Protein AF-A0A1F7BFR6-F1 (afdb_monomer)

Nearest PDB structures (foldseek):
  2ao9-assembly1_F  TM=4.616E-01  e=1.020E+00  Bacillus cereus ATCC 14579
  2p6r-assembly1_A  TM=5.095E-01  e=6.305E+00  Archaeoglobus fulgidus

pLDDT: mean 82.75, std 20.03, range [38.47, 98.06]

Radius of gyration: 31.46 Å; Cα contacts (8 Å, |Δi|>4): 68; chains: 1; bounding box: 50×83×78 Å

Mean predicted aligned error: 12.13 Å

Secondary structure (DSSP, 8-state):
--------HHHHHHHHHHHHTT--HHHHHHHHT--HHHHHHHHHH-HHHHHHHHHHHHHHHHHHHHHHHHHHHTT-HHHHHHHHHHHTHHHHSPPPPPPP----------------------

Sequence (122 aa):
MPRTSKYTPELVEQIIRLIEAGTYAVEACMVVGISEETYYKWLRTKPELSESIKKARAKAISVRLMRIDKAGRDGYWQADAWWLERVARDRFGRNPPKKPNHTNITLGFEPKSAFIHPEETY

Foldseek 3Di:
DQPPDDDDPVLLVQLLVVLLCVDDSCVSCVVSVHHPVVVVVCCVVPVVSVVSSVVSNVNSVVVVLVVLVVCVVVPVVVSVLVVCCPPVVVVRHDDDPDDPPPPPPPPPCPPPDPPPDDDDDD

Structure (mmCIF, N/CA/C/O backbone):
data_AF-A0A1F7BFR6-F1
#
_entry.id   AF-A0A1F7BFR6-F1
#
loop_
_atom_site.group_PDB
_atom_site.id
_atom_site.type_symbol
_atom_site.label_atom_id
_atom_site.label_alt_id
_atom_site.label_comp_id
_atom_site.label_asym_id
_atom_site.label_entity_id
_atom_site.label_seq_id
_atom_site.pdbx_PDB_ins_code
_atom_site.Cartn_x
_atom_site.Cartn_y
_atom_site.Cartn_z
_atom_site.occupancy
_atom_site.B_iso_or_equiv
_atom_site.auth_seq_id
_atom_site.auth_comp_id
_atom_site.auth_asym_id
_atom_site.auth_atom_id
_atom_site.pdbx_PDB_model_num
ATOM 1 N N . MET A 1 1 ? -28.824 7.241 11.003 1.00 38.47 1 MET A N 1
ATOM 2 C CA . MET A 1 1 ? -28.349 6.433 12.150 1.00 38.47 1 MET A CA 1
ATOM 3 C C . MET A 1 1 ? -26.852 6.201 11.975 1.00 38.47 1 MET A C 1
ATOM 5 O O . MET A 1 1 ? -26.493 5.686 10.920 1.00 38.47 1 MET A O 1
ATOM 9 N N . PRO A 1 2 ? -25.969 6.578 12.917 1.00 43.97 2 PRO A N 1
ATOM 10 C CA . PRO A 1 2 ? -24.573 6.163 12.842 1.00 43.97 2 PRO A CA 1
ATOM 11 C C . PRO A 1 2 ? -24.528 4.648 13.053 1.00 43.97 2 PRO A C 1
ATOM 13 O O . PRO A 1 2 ? -24.843 4.146 14.130 1.00 43.97 2 PRO A O 1
ATOM 16 N N . ARG A 1 3 ? -24.209 3.901 11.993 1.00 56.72 3 ARG A N 1
ATOM 17 C CA . ARG A 1 3 ? -24.039 2.451 12.070 1.00 56.72 3 ARG A CA 1
ATOM 18 C C . ARG A 1 3 ? -22.756 2.191 12.851 1.00 56.72 3 ARG A C 1
ATOM 20 O O . ARG A 1 3 ? -21.667 2.310 12.298 1.00 56.72 3 ARG A O 1
ATOM 27 N N . THR A 1 4 ? -22.872 1.879 14.139 1.00 53.09 4 THR A N 1
ATOM 28 C CA . THR A 1 4 ? -21.740 1.433 14.957 1.00 53.09 4 THR A CA 1
ATOM 29 C C . THR A 1 4 ? -21.280 0.076 14.430 1.00 53.09 4 THR A C 1
ATOM 31 O O . THR A 1 4 ? -21.768 -0.983 14.819 1.00 53.09 4 THR A O 1
ATOM 34 N N . SER A 1 5 ? -20.367 0.097 13.461 1.00 64.00 5 SER A N 1
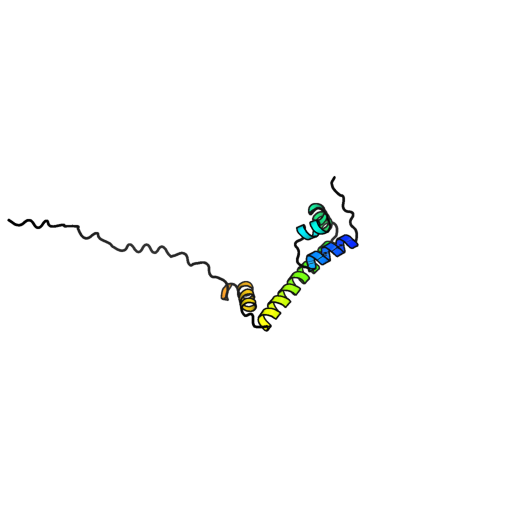ATOM 35 C CA . SER A 1 5 ? -19.739 -1.119 12.962 1.00 64.00 5 SER A CA 1
ATOM 36 C C . SER A 1 5 ? -18.943 -1.738 14.101 1.00 64.00 5 SER A C 1
ATOM 38 O O . SER A 1 5 ? -18.013 -1.121 14.627 1.00 64.00 5 SER A O 1
ATOM 40 N N . LYS A 1 6 ? -19.335 -2.941 14.519 1.00 76.75 6 LYS A N 1
ATOM 41 C CA . LYS A 1 6 ? -18.577 -3.700 15.509 1.00 76.75 6 LYS A CA 1
ATOM 42 C C . LYS A 1 6 ? -17.226 -4.078 14.906 1.00 76.75 6 LYS A C 1
ATOM 44 O O . LYS A 1 6 ? -17.131 -4.358 13.716 1.00 76.75 6 LYS A O 1
ATOM 49 N N . TYR A 1 7 ? -16.187 -4.064 15.733 1.00 86.19 7 TYR A N 1
ATOM 50 C CA . TYR A 1 7 ? -14.887 -4.595 15.345 1.00 86.19 7 TYR A CA 1
ATOM 51 C C . TYR A 1 7 ? -15.000 -6.115 15.251 1.00 86.19 7 TYR A C 1
ATOM 53 O O . TYR A 1 7 ? -15.133 -6.768 16.286 1.00 86.19 7 TYR A O 1
ATOM 61 N N . THR A 1 8 ? -14.984 -6.663 14.036 1.00 90.62 8 THR A N 1
ATOM 62 C CA . THR A 1 8 ? -14.968 -8.113 13.814 1.00 90.62 8 THR A CA 1
ATOM 63 C C . THR A 1 8 ? -13.728 -8.509 13.008 1.00 90.62 8 THR A C 1
ATOM 65 O O . THR A 1 8 ? -13.292 -7.726 12.152 1.00 90.62 8 THR A O 1
ATOM 68 N N . PRO A 1 9 ? -13.131 -9.686 13.276 1.00 89.81 9 PRO A N 1
ATOM 69 C CA . PRO A 1 9 ? -11.965 -10.166 12.533 1.00 89.81 9 PRO A CA 1
ATOM 70 C C . PRO A 1 9 ? -12.201 -10.240 11.020 1.00 89.81 9 PRO A C 1
ATOM 72 O O . PRO A 1 9 ? -11.314 -9.892 10.246 1.00 89.81 9 PRO A O 1
ATOM 75 N N . GLU A 1 10 ? -13.409 -10.602 10.592 1.00 91.69 10 GLU A N 1
ATOM 76 C CA . GLU A 1 10 ? -13.768 -10.766 9.179 1.00 91.69 10 GLU A CA 1
ATOM 77 C C . GLU A 1 10 ? -13.769 -9.420 8.441 1.00 91.69 10 GLU A C 1
ATOM 79 O O . GLU A 1 10 ? -13.240 -9.310 7.335 1.00 91.69 10 GLU A O 1
ATOM 84 N N . LEU A 1 11 ? -14.307 -8.366 9.071 1.00 92.00 11 LEU A N 1
ATOM 85 C CA . LEU A 1 11 ? -14.290 -7.011 8.507 1.00 92.00 11 LEU A CA 1
ATOM 86 C C . LEU A 1 11 ? -12.855 -6.495 8.388 1.00 92.00 11 LEU A C 1
ATOM 88 O O . LEU A 1 11 ? -12.488 -5.889 7.384 1.00 92.00 11 LEU A O 1
ATOM 92 N N . VAL A 1 12 ? -12.037 -6.746 9.410 1.00 93.94 12 VAL A N 1
ATOM 93 C CA . VAL A 1 12 ? -10.619 -6.374 9.412 1.00 93.94 12 VAL A CA 1
ATOM 94 C C . VAL A 1 12 ? -9.872 -7.069 8.283 1.00 93.94 12 VAL A C 1
ATOM 96 O O . VAL A 1 12 ? -9.137 -6.413 7.543 1.00 93.94 12 VAL A O 1
ATOM 99 N N . GLU A 1 13 ? -10.082 -8.371 8.118 1.00 95.75 13 GLU A N 1
ATOM 100 C CA . GLU A 1 13 ? -9.460 -9.134 7.044 1.00 95.75 13 GLU A CA 1
ATOM 101 C C . GLU A 1 13 ? -9.886 -8.607 5.668 1.00 95.75 13 GLU A C 1
ATOM 103 O O . GLU A 1 13 ? -9.045 -8.428 4.784 1.00 95.75 13 GLU A O 1
ATOM 108 N N . GLN A 1 14 ? -11.167 -8.277 5.492 1.00 96.00 14 GLN A N 1
ATOM 109 C CA . GLN A 1 14 ? -11.664 -7.692 4.250 1.00 96.00 14 GLN A CA 1
ATOM 110 C C . GLN A 1 14 ? -11.008 -6.336 3.949 1.00 96.00 14 GLN A C 1
ATOM 112 O O . GLN A 1 14 ? -10.588 -6.104 2.814 1.00 96.00 14 GLN A O 1
ATOM 117 N N . ILE A 1 15 ? -10.854 -5.464 4.951 1.00 96.12 15 ILE A N 1
ATOM 118 C CA . ILE A 1 15 ? -10.140 -4.186 4.795 1.00 96.12 15 ILE A CA 1
ATOM 119 C C . ILE A 1 15 ? -8.690 -4.441 4.379 1.00 96.12 15 ILE A C 1
ATOM 121 O O . ILE A 1 15 ? -8.218 -3.838 3.417 1.00 96.12 15 ILE A O 1
ATOM 125 N N . ILE A 1 16 ? -7.986 -5.352 5.058 1.00 97.44 16 ILE A N 1
ATOM 126 C CA . ILE A 1 16 ? -6.593 -5.698 4.737 1.00 97.44 16 ILE A CA 1
ATOM 127 C C . ILE A 1 16 ? -6.481 -6.161 3.281 1.00 97.44 16 ILE A C 1
ATOM 129 O O . ILE A 1 16 ? -5.641 -5.644 2.545 1.00 97.44 16 ILE A O 1
ATOM 133 N N . ARG A 1 17 ? -7.359 -7.068 2.835 1.00 97.44 17 ARG A N 1
ATOM 134 C CA . ARG A 1 17 ? -7.376 -7.571 1.451 1.00 97.44 17 ARG A CA 1
ATOM 135 C C . ARG A 1 17 ? -7.592 -6.454 0.426 1.00 97.44 17 ARG A C 1
ATOM 137 O O . ARG A 1 17 ? -6.922 -6.446 -0.603 1.00 97.44 17 ARG A O 1
ATOM 144 N N . LEU A 1 18 ? -8.482 -5.500 0.701 1.00 97.44 18 LEU A N 1
ATOM 145 C CA . LEU A 1 18 ? -8.724 -4.350 -0.183 1.00 97.44 18 LEU A CA 1
ATOM 146 C C . LEU A 1 18 ? -7.488 -3.442 -0.279 1.00 97.44 18 LEU A C 1
ATOM 148 O O . LEU A 1 18 ? -7.065 -3.073 -1.377 1.00 97.44 18 LEU A O 1
ATOM 152 N N . ILE A 1 19 ? -6.835 -3.167 0.851 1.00 97.62 19 ILE A N 1
ATOM 153 C CA . ILE A 1 19 ? -5.592 -2.386 0.876 1.00 97.62 19 ILE A CA 1
ATOM 154 C C . ILE A 1 19 ? -4.453 -3.113 0.149 1.00 97.62 19 ILE A C 1
ATOM 156 O O . ILE A 1 19 ? -3.718 -2.478 -0.605 1.00 97.62 19 ILE A O 1
ATOM 160 N N . GLU A 1 20 ? -4.316 -4.434 0.304 1.00 97.25 20 GLU A N 1
ATOM 161 C CA . GLU A 1 20 ? -3.361 -5.241 -0.477 1.00 97.25 20 GLU A CA 1
ATOM 162 C C . GLU A 1 20 ? -3.662 -5.179 -1.985 1.00 97.25 20 GLU A C 1
ATOM 164 O O . GLU A 1 20 ? -2.758 -5.095 -2.829 1.00 97.25 20 GLU A O 1
ATOM 169 N N . ALA A 1 21 ? -4.949 -5.147 -2.332 1.00 95.88 21 ALA A N 1
ATOM 170 C CA . ALA A 1 21 ? -5.421 -4.909 -3.687 1.00 95.88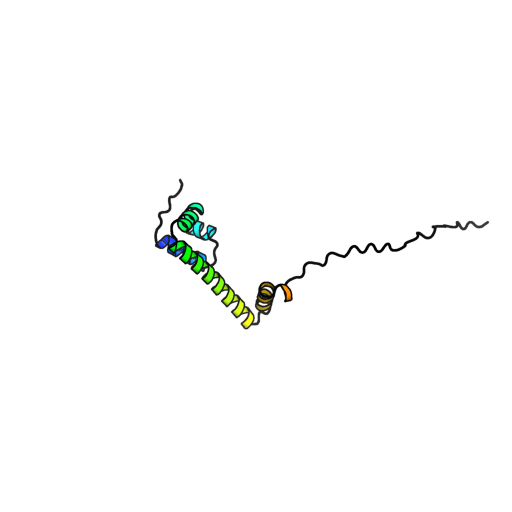 21 ALA A CA 1
ATOM 171 C C . ALA A 1 21 ? -5.203 -3.460 -4.154 1.00 95.88 21 ALA A C 1
ATOM 173 O O . ALA A 1 21 ?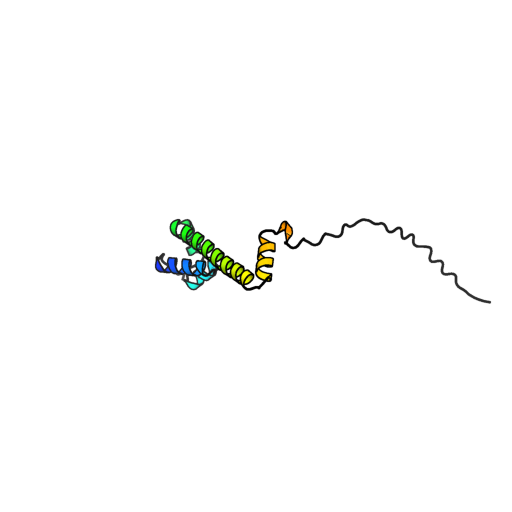 -5.491 -3.169 -5.311 1.00 95.88 21 ALA A O 1
ATOM 174 N N . GLY A 1 22 ? -4.602 -2.588 -3.340 1.00 94.38 22 GLY A N 1
ATOM 175 C CA . GLY A 1 22 ? -4.143 -1.250 -3.712 1.00 94.38 22 GLY A CA 1
ATOM 176 C C . GLY A 1 22 ? -5.216 -0.167 -3.680 1.00 94.38 22 GLY A C 1
ATOM 177 O O . GLY A 1 22 ? -4.997 0.890 -4.266 1.00 94.38 22 GLY A O 1
ATOM 178 N N . THR A 1 23 ? -6.357 -0.410 -3.033 1.00 95.94 23 THR A N 1
ATOM 179 C CA . THR A 1 23 ? -7.369 0.633 -2.811 1.00 95.94 23 THR A CA 1
ATOM 180 C C . THR A 1 23 ? -6.904 1.613 -1.733 1.00 95.94 23 THR A C 1
ATOM 182 O O . THR A 1 23 ? -6.105 1.245 -0.862 1.00 95.94 23 THR A O 1
ATOM 185 N N . TYR A 1 24 ? -7.425 2.847 -1.724 1.00 94.50 24 TYR A N 1
ATOM 186 C CA . TYR A 1 24 ? -7.220 3.704 -0.558 1.00 94.50 24 TYR A CA 1
ATOM 187 C C . TYR A 1 24 ? -8.110 3.258 0.606 1.00 94.50 24 TYR A C 1
ATOM 189 O O . TYR A 1 24 ? -9.022 2.434 0.479 1.00 94.50 24 TYR A O 1
ATOM 197 N N . ALA A 1 25 ? -7.768 3.755 1.795 1.00 92.50 25 ALA A N 1
ATOM 198 C CA . ALA A 1 25 ? -8.455 3.390 3.027 1.00 92.50 25 ALA A CA 1
ATOM 199 C C . ALA A 1 25 ? -9.916 3.839 3.030 1.00 92.50 25 ALA A C 1
ATOM 201 O O . ALA A 1 25 ? -10.757 3.122 3.561 1.00 92.50 25 ALA A O 1
ATOM 202 N N . VAL A 1 26 ? -10.216 4.977 2.408 1.00 93.69 26 VAL A N 1
ATOM 203 C CA . VAL A 1 26 ? -11.567 5.535 2.334 1.00 93.69 26 VAL A CA 1
ATOM 204 C C . VAL A 1 26 ? -12.491 4.603 1.553 1.00 93.69 26 VAL A C 1
ATOM 206 O O . VAL A 1 26 ? -13.532 4.205 2.070 1.00 93.69 26 VAL A O 1
ATOM 209 N N . GLU A 1 27 ? -12.089 4.164 0.361 1.00 96.19 27 GLU A N 1
ATOM 210 C CA . GLU A 1 27 ? -12.878 3.245 -0.462 1.00 96.19 27 GLU A CA 1
ATOM 211 C C . GLU A 1 27 ? -12.976 1.872 0.199 1.00 96.19 27 GLU A C 1
ATOM 213 O O . GLU A 1 27 ? -14.052 1.278 0.206 1.00 96.19 27 GLU A O 1
ATOM 218 N N . ALA A 1 28 ? -11.899 1.387 0.828 1.00 95.31 28 ALA A N 1
ATOM 219 C CA . ALA A 1 28 ? -11.957 0.147 1.600 1.00 95.31 28 ALA A CA 1
ATOM 220 C C . ALA A 1 28 ? -12.995 0.238 2.735 1.00 95.31 28 ALA A C 1
ATOM 222 O O . ALA A 1 28 ? -13.780 -0.689 2.937 1.00 95.31 28 ALA A O 1
ATOM 223 N N . CYS A 1 29 ? -13.051 1.376 3.434 1.00 92.94 29 CYS A N 1
ATOM 224 C CA . CYS A 1 29 ? -14.053 1.637 4.463 1.00 92.94 29 CYS A CA 1
ATOM 225 C C . CYS A 1 29 ? -15.468 1.694 3.882 1.00 92.94 29 CYS A C 1
ATOM 227 O O . CYS A 1 29 ? -16.369 1.083 4.450 1.00 92.94 29 CYS A O 1
ATOM 229 N N . MET A 1 30 ? -15.660 2.361 2.740 1.00 92.44 30 MET A N 1
ATOM 230 C CA . MET A 1 30 ? -16.955 2.444 2.054 1.00 92.44 30 MET A CA 1
ATOM 231 C C . MET A 1 30 ? -17.466 1.067 1.618 1.00 92.44 30 MET A C 1
ATOM 233 O O . MET A 1 30 ? -18.625 0.748 1.869 1.00 92.44 30 MET A O 1
ATOM 237 N N . VAL A 1 31 ? -16.601 0.226 1.041 1.00 93.75 31 VAL A N 1
ATOM 238 C CA . VAL A 1 31 ? -16.942 -1.143 0.606 1.00 93.75 31 VAL A CA 1
ATOM 239 C C . VAL A 1 31 ? -17.373 -2.014 1.787 1.00 93.75 31 VAL A C 1
ATOM 241 O O . VAL A 1 31 ? -18.330 -2.777 1.690 1.00 93.75 31 VAL A O 1
ATOM 244 N N . VAL A 1 32 ? -16.685 -1.884 2.919 1.00 91.81 32 VAL A N 1
ATOM 245 C CA . VAL A 1 32 ? -16.974 -2.627 4.160 1.00 91.81 32 VAL A CA 1
ATOM 246 C C . VAL A 1 32 ? -18.107 -1.954 4.973 1.00 91.81 32 VAL A C 1
ATOM 248 O O . VAL A 1 32 ? -18.663 -2.507 5.930 1.00 91.81 32 VAL A O 1
ATOM 251 N N . GLY A 1 33 ? -18.495 -0.745 4.564 1.00 91.00 33 GLY A N 1
ATOM 252 C CA . GLY A 1 33 ? -19.567 0.079 5.111 1.00 91.00 33 GLY A CA 1
ATOM 253 C C . GLY A 1 33 ? -19.232 0.797 6.423 1.00 91.00 33 GLY A C 1
ATOM 254 O O . GLY A 1 33 ? -20.159 1.183 7.141 1.00 91.00 33 GLY A O 1
ATOM 255 N N . ILE A 1 34 ? -17.964 0.910 6.811 1.00 91.56 34 ILE A N 1
ATOM 256 C CA . ILE A 1 34 ? -17.557 1.588 8.050 1.00 91.56 34 ILE A CA 1
ATOM 257 C C . ILE A 1 34 ? -17.250 3.062 7.781 1.00 91.56 34 ILE A C 1
ATOM 259 O O . ILE A 1 34 ? -16.844 3.427 6.679 1.00 91.56 34 ILE A O 1
ATOM 263 N N . SER A 1 35 ? -17.422 3.923 8.787 1.00 91.44 35 SER A N 1
ATOM 264 C CA . SER A 1 35 ? -16.955 5.305 8.660 1.00 91.44 35 SER A CA 1
ATOM 265 C C . SER A 1 35 ? -15.429 5.366 8.730 1.00 91.44 35 SER A C 1
ATOM 267 O O . SER A 1 35 ? -14.796 4.618 9.482 1.00 91.44 35 SER A O 1
ATOM 269 N N . GLU A 1 36 ? -14.836 6.303 7.994 1.00 92.69 36 GLU A N 1
ATOM 270 C CA . GLU A 1 36 ? -13.393 6.562 8.036 1.00 92.69 36 GLU A CA 1
ATOM 271 C C . GLU A 1 36 ? -12.917 6.915 9.460 1.00 92.69 36 GLU A C 1
ATOM 273 O O . GLU A 1 36 ? -11.865 6.463 9.914 1.00 92.69 36 GLU A O 1
ATOM 278 N N . GLU A 1 37 ? -13.737 7.644 10.220 1.00 92.81 37 GLU A N 1
ATOM 279 C CA . GLU A 1 37 ? -13.462 7.947 11.626 1.00 92.81 37 GLU A CA 1
ATOM 280 C C . GLU A 1 37 ? -13.319 6.674 12.476 1.00 92.81 37 GLU A C 1
ATOM 282 O O . GLU A 1 37 ? -12.390 6.557 13.282 1.00 92.81 37 GLU A O 1
ATOM 287 N N . THR A 1 38 ? -14.203 5.691 12.267 1.00 92.62 38 THR A N 1
ATOM 288 C CA . THR A 1 38 ? -14.147 4.402 12.971 1.00 92.62 38 THR A CA 1
ATOM 289 C C . THR A 1 38 ? -12.867 3.655 12.627 1.00 92.62 38 THR A C 1
ATOM 291 O O . THR A 1 38 ? -12.193 3.141 13.521 1.00 92.62 38 THR A O 1
ATOM 294 N N . TYR A 1 39 ? -12.486 3.655 11.352 1.00 94.38 39 TYR A N 1
ATOM 295 C CA . TYR A 1 39 ? -11.248 3.040 10.892 1.00 94.38 39 TYR A CA 1
ATOM 296 C C . TYR A 1 39 ? -10.007 3.658 11.550 1.00 94.38 39 TYR A C 1
ATOM 298 O O . TYR A 1 39 ? -9.195 2.935 12.132 1.00 94.38 39 TYR A O 1
ATOM 306 N N . TYR A 1 40 ? -9.871 4.988 11.558 1.00 94.69 40 TYR A N 1
ATOM 307 C CA . TYR A 1 40 ? -8.726 5.619 12.223 1.00 94.69 40 TYR A CA 1
ATOM 308 C C . TYR A 1 40 ? -8.757 5.454 13.741 1.00 94.69 40 TYR A C 1
ATOM 310 O O . TYR A 1 40 ? -7.702 5.320 14.366 1.00 94.69 40 TYR A O 1
ATOM 318 N N . LYS A 1 41 ? -9.945 5.419 14.355 1.00 94.44 41 LYS A N 1
ATOM 319 C CA . LYS A 1 41 ? -10.078 5.063 15.771 1.00 94.44 41 LYS A CA 1
ATOM 320 C C . LYS A 1 41 ? -9.537 3.656 16.029 1.00 94.44 41 LYS A C 1
ATOM 322 O O . LYS A 1 41 ? -8.818 3.459 17.010 1.00 94.44 41 LYS A O 1
ATOM 327 N N . TRP A 1 42 ? -9.828 2.689 15.162 1.00 94.56 42 TRP A N 1
ATOM 328 C CA . TRP A 1 42 ? -9.279 1.336 15.275 1.00 94.56 42 TRP A CA 1
ATOM 329 C C . TRP A 1 42 ? -7.766 1.317 15.085 1.00 94.56 42 TRP A C 1
ATOM 331 O O . TRP A 1 42 ? -7.082 0.718 15.906 1.00 94.56 42 TRP A O 1
ATOM 341 N N . LEU A 1 43 ? -7.224 2.043 14.105 1.00 95.56 43 LEU A N 1
ATOM 342 C CA . LEU A 1 43 ? -5.773 2.139 13.909 1.00 95.56 43 LEU A CA 1
ATOM 343 C C . LEU A 1 43 ? -5.034 2.713 15.126 1.00 95.56 43 LEU A C 1
ATOM 345 O O . LEU A 1 43 ? -3.939 2.255 15.441 1.00 95.56 43 LEU A O 1
ATOM 349 N N . ARG A 1 44 ? -5.625 3.694 15.822 1.00 96.00 44 ARG A N 1
ATOM 350 C CA . ARG A 1 44 ? -5.041 4.272 17.047 1.00 96.00 44 ARG A CA 1
ATOM 351 C C . ARG A 1 44 ? -5.130 3.340 18.251 1.00 96.00 44 ARG A C 1
ATOM 353 O O . ARG A 1 44 ? -4.251 3.358 19.101 1.00 96.00 44 ARG A O 1
ATOM 360 N N . THR A 1 45 ? -6.206 2.563 18.348 1.00 95.62 45 THR A N 1
ATOM 361 C CA . THR A 1 45 ? -6.485 1.721 19.524 1.00 95.62 45 THR A CA 1
ATOM 362 C C . THR A 1 45 ? -5.991 0.283 19.378 1.00 95.62 45 THR A C 1
ATOM 364 O O . THR A 1 45 ? -5.966 -0.445 20.366 1.00 95.62 45 THR A O 1
ATOM 367 N N . LYS A 1 46 ? -5.619 -0.148 18.166 1.00 95.81 46 LYS A N 1
ATOM 368 C CA . LYS A 1 46 ? -5.240 -1.533 17.851 1.00 95.81 46 LYS A CA 1
ATOM 369 C C . LYS A 1 46 ? -3.929 -1.568 17.059 1.00 95.81 46 LYS A C 1
ATOM 371 O O . LYS A 1 46 ? -3.955 -1.515 15.827 1.00 95.81 46 LYS A O 1
ATOM 376 N N . PRO A 1 47 ? -2.781 -1.682 17.751 1.00 95.69 47 PRO A N 1
ATOM 377 C CA . PRO A 1 47 ? -1.467 -1.717 17.112 1.00 95.69 47 PRO A CA 1
ATOM 378 C C . PRO A 1 47 ? -1.306 -2.849 16.088 1.00 95.69 47 PRO A C 1
ATOM 380 O O . PRO A 1 47 ? -0.742 -2.623 15.022 1.00 95.69 47 PRO A O 1
ATOM 383 N N . GLU A 1 48 ? -1.863 -4.034 16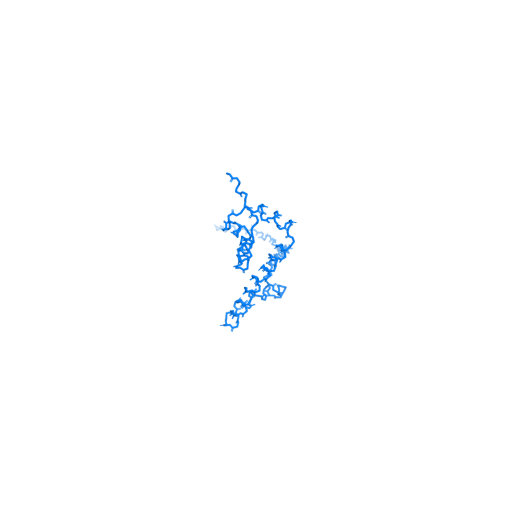.353 1.00 95.00 48 GLU A N 1
ATOM 384 C CA . GLU A 1 48 ? -1.786 -5.186 15.439 1.00 95.00 48 GLU A CA 1
ATOM 385 C C . GLU A 1 48 ? -2.485 -4.933 14.096 1.00 95.00 48 GLU A C 1
ATOM 387 O O . GLU A 1 48 ? -1.958 -5.277 13.034 1.00 95.00 48 GLU A O 1
ATOM 392 N N . LEU A 1 49 ? -3.650 -4.272 14.123 1.00 94.88 49 LEU A N 1
ATOM 393 C CA . LEU A 1 49 ? -4.334 -3.837 12.906 1.00 94.88 49 LEU A CA 1
ATOM 394 C C . LEU A 1 49 ? -3.475 -2.819 12.155 1.00 94.88 49 LEU A C 1
ATOM 396 O O . LEU A 1 49 ? -3.310 -2.927 10.944 1.00 94.88 49 LEU A O 1
ATOM 400 N N . SER A 1 50 ? -2.930 -1.834 12.872 1.00 96.94 50 SER A N 1
ATOM 401 C CA . SER A 1 50 ? -2.078 -0.802 12.280 1.00 96.94 50 SER A CA 1
ATOM 402 C C . SER A 1 50 ? -0.887 -1.408 11.545 1.00 96.94 50 SER A C 1
ATOM 404 O O . SER A 1 50 ? -0.628 -1.063 10.390 1.00 96.94 50 SER A O 1
ATOM 406 N N . GLU A 1 51 ? -0.217 -2.377 12.164 1.00 97.88 51 GLU A N 1
ATOM 407 C CA . GLU A 1 51 ? 0.914 -3.061 11.548 1.00 97.88 51 GLU A CA 1
ATOM 408 C C . GLU A 1 51 ? 0.494 -3.922 10.351 1.00 97.88 51 GLU A C 1
ATOM 410 O O . GLU A 1 51 ? 1.119 -3.868 9.289 1.00 97.88 51 GLU A O 1
ATOM 415 N N . SER A 1 52 ? -0.635 -4.624 10.458 1.00 97.50 52 SER A N 1
ATOM 416 C CA . SER A 1 52 ? -1.203 -5.394 9.345 1.00 97.50 52 SER A CA 1
ATOM 417 C C . SER A 1 52 ? -1.535 -4.509 8.139 1.00 97.50 52 SER A C 1
ATOM 419 O O . SER A 1 52 ? -1.241 -4.871 7.001 1.00 97.50 52 SER A O 1
ATOM 421 N N . ILE A 1 53 ? -2.072 -3.309 8.368 1.00 97.50 53 ILE A N 1
ATOM 422 C CA . ILE A 1 53 ? -2.366 -2.335 7.310 1.00 97.50 53 ILE A CA 1
ATOM 423 C C . ILE A 1 53 ? -1.083 -1.772 6.687 1.00 97.50 53 ILE A C 1
ATOM 425 O O . ILE A 1 53 ? -1.023 -1.605 5.466 1.00 97.50 53 ILE A O 1
ATOM 429 N N . LYS A 1 54 ? -0.036 -1.495 7.475 1.00 97.50 54 LYS A N 1
ATOM 430 C CA . LYS A 1 54 ? 1.269 -1.087 6.918 1.00 97.50 54 LYS A CA 1
ATOM 431 C C . LYS A 1 54 ? 1.849 -2.180 6.024 1.00 97.50 54 LYS A C 1
ATOM 433 O O . LYS A 1 54 ? 2.255 -1.888 4.898 1.00 97.50 54 LYS A O 1
ATOM 438 N N . LYS A 1 55 ? 1.822 -3.433 6.485 1.00 97.88 55 LYS A N 1
ATOM 439 C CA . LYS A 1 55 ? 2.260 -4.595 5.704 1.00 97.88 55 LYS A CA 1
ATOM 440 C C . LYS A 1 55 ? 1.449 -4.740 4.416 1.00 97.88 55 LYS A C 1
ATOM 442 O O . LYS A 1 55 ? 2.035 -4.934 3.352 1.00 97.88 55 LYS A O 1
ATOM 447 N N . ALA A 1 56 ? 0.129 -4.569 4.489 1.00 97.62 56 ALA A N 1
ATOM 448 C CA . ALA A 1 56 ? -0.751 -4.615 3.327 1.00 97.62 56 ALA A CA 1
ATOM 449 C C . ALA A 1 56 ? -0.388 -3.553 2.279 1.00 97.62 56 ALA A C 1
ATOM 451 O O . ALA A 1 56 ? -0.274 -3.862 1.093 1.00 97.62 56 ALA A O 1
ATOM 452 N N . ARG A 1 57 ? -0.121 -2.314 2.713 1.00 97.38 57 ARG A N 1
ATOM 453 C CA . ARG A 1 57 ? 0.329 -1.224 1.829 1.00 97.38 57 ARG A CA 1
ATOM 454 C C . ARG A 1 57 ? 1.680 -1.526 1.187 1.00 97.38 57 ARG A C 1
ATOM 456 O O . ARG A 1 57 ? 1.834 -1.345 -0.019 1.00 97.38 57 ARG A O 1
ATOM 463 N N . ALA A 1 58 ? 2.643 -2.014 1.968 1.00 97.75 58 ALA A N 1
ATOM 464 C CA . ALA A 1 58 ? 3.955 -2.397 1.452 1.00 97.75 58 ALA A CA 1
ATOM 465 C C . ALA A 1 58 ? 3.839 -3.508 0.394 1.00 97.75 58 ALA A C 1
ATOM 46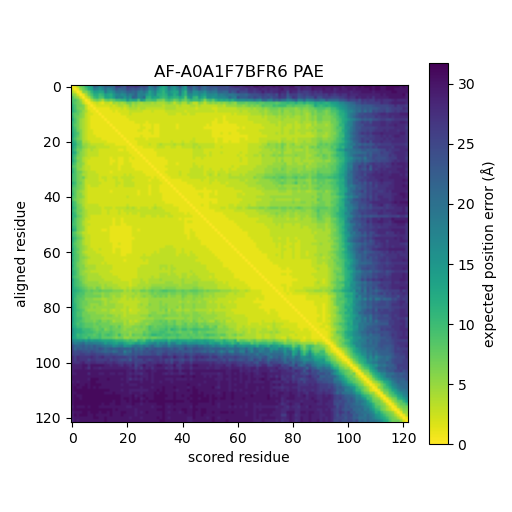7 O O . ALA A 1 58 ? 4.444 -3.420 -0.676 1.00 97.75 58 ALA A O 1
ATOM 468 N N . LYS A 1 59 ? 2.993 -4.514 0.646 1.00 97.62 59 LYS A N 1
ATOM 469 C CA . LYS A 1 59 ? 2.704 -5.589 -0.309 1.00 97.62 59 LYS A CA 1
ATOM 470 C C . LYS A 1 59 ? 2.022 -5.064 -1.569 1.00 97.62 59 LYS A C 1
ATOM 472 O O . LYS A 1 59 ? 2.419 -5.445 -2.668 1.00 97.62 59 LYS A O 1
ATOM 477 N N . ALA A 1 60 ? 1.052 -4.159 -1.431 1.00 97.62 60 ALA A N 1
ATOM 478 C CA . ALA A 1 60 ? 0.394 -3.537 -2.572 1.00 97.62 60 ALA A CA 1
ATOM 479 C C . ALA A 1 60 ? 1.421 -2.861 -3.487 1.00 97.62 60 ALA A C 1
ATOM 481 O O . ALA A 1 60 ? 1.432 -3.149 -4.683 1.00 97.62 60 ALA A O 1
ATOM 482 N N . ILE A 1 61 ? 2.319 -2.044 -2.923 1.00 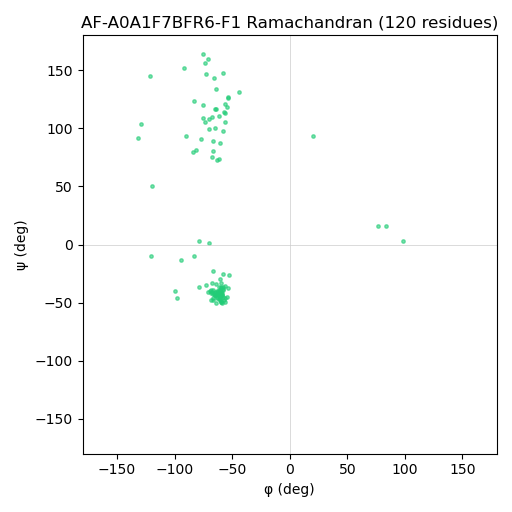96.62 61 ILE A N 1
ATOM 483 C CA . ILE A 1 61 ? 3.406 -1.382 -3.660 1.00 96.62 61 ILE A CA 1
ATOM 484 C C . ILE A 1 61 ? 4.311 -2.417 -4.334 1.00 96.62 61 ILE A C 1
ATOM 486 O O . ILE A 1 61 ? 4.523 -2.335 -5.542 1.00 96.62 61 ILE A O 1
ATOM 490 N N . SER A 1 62 ? 4.781 -3.423 -3.592 1.00 97.06 62 SER A N 1
ATOM 491 C CA . SER A 1 62 ? 5.657 -4.479 -4.117 1.00 97.06 62 SER A CA 1
ATOM 492 C C . SER A 1 62 ? 5.054 -5.189 -5.337 1.00 97.06 62 SER A C 1
ATOM 494 O O . SER A 1 62 ? 5.719 -5.321 -6.363 1.00 97.06 62 SER A O 1
ATOM 496 N N . VAL A 1 63 ? 3.765 -5.543 -5.287 1.00 97.00 63 VAL A N 1
ATOM 497 C CA . VAL A 1 63 ? 3.059 -6.169 -6.419 1.00 97.00 63 VAL A CA 1
ATOM 498 C C . VAL A 1 63 ? 3.045 -5.265 -7.655 1.00 97.00 63 VAL A C 1
ATOM 500 O O . VAL A 1 63 ? 3.188 -5.753 -8.776 1.00 97.00 63 VAL A O 1
ATOM 503 N N . ARG A 1 64 ? 2.872 -3.948 -7.491 1.00 96.12 64 ARG A N 1
ATOM 504 C CA . ARG A 1 64 ? 2.884 -3.014 -8.632 1.00 96.12 64 ARG A CA 1
ATOM 505 C C . ARG A 1 64 ? 4.285 -2.866 -9.197 1.00 96.12 64 ARG A C 1
ATOM 507 O O . ARG A 1 64 ? 4.427 -2.891 -10.413 1.00 96.12 64 ARG A O 1
ATOM 514 N N . LEU A 1 65 ? 5.298 -2.783 -8.338 1.00 95.81 65 LEU A N 1
ATOM 515 C CA . LEU A 1 65 ? 6.693 -2.747 -8.772 1.00 95.81 65 LEU A CA 1
ATOM 516 C C . LEU A 1 65 ? 7.050 -3.983 -9.599 1.00 95.81 65 LEU A C 1
ATOM 518 O O . LEU A 1 65 ? 7.591 -3.832 -10.685 1.00 95.81 65 LEU A O 1
ATOM 522 N N . MET A 1 66 ? 6.647 -5.183 -9.167 1.00 96.75 66 MET A N 1
ATOM 523 C CA . MET A 1 66 ? 6.851 -6.412 -9.948 1.00 96.75 66 MET A CA 1
ATOM 524 C C . MET A 1 66 ? 6.175 -6.364 -11.326 1.00 96.75 66 MET A C 1
ATOM 526 O O . MET A 1 66 ? 6.718 -6.885 -12.296 1.00 96.75 66 MET A O 1
ATOM 530 N N . ARG A 1 67 ? 4.989 -5.748 -11.434 1.00 96.69 67 ARG A N 1
ATOM 531 C CA . ARG A 1 67 ? 4.296 -5.578 -12.724 1.00 96.69 67 ARG A CA 1
ATOM 532 C C . ARG A 1 67 ? 5.021 -4.598 -13.644 1.00 96.69 67 ARG A C 1
ATOM 534 O O . ARG A 1 67 ? 5.092 -4.854 -14.839 1.00 96.69 67 ARG A O 1
ATOM 541 N N . ILE A 1 68 ? 5.544 -3.506 -13.092 1.00 96.44 68 ILE A N 1
ATOM 542 C CA . ILE A 1 68 ? 6.313 -2.501 -13.838 1.00 96.44 68 ILE A CA 1
ATOM 543 C C . ILE A 1 68 ? 7.627 -3.111 -14.330 1.00 96.44 68 ILE A C 1
ATOM 545 O O . ILE A 1 68 ? 7.921 -3.033 -15.516 1.00 96.44 68 ILE A O 1
ATOM 549 N N . ASP A 1 69 ? 8.354 -3.799 -13.450 1.00 96.44 69 ASP A N 1
ATOM 550 C CA . ASP A 1 69 ? 9.588 -4.515 -13.787 1.00 96.44 69 ASP A CA 1
ATOM 551 C C . ASP A 1 69 ? 9.354 -5.581 -14.871 1.00 96.44 69 ASP A C 1
ATOM 553 O O . ASP A 1 69 ? 10.094 -5.662 -15.849 1.00 96.44 69 ASP A O 1
ATOM 557 N N . LYS A 1 70 ? 8.264 -6.354 -14.763 1.00 98.06 70 LYS A N 1
ATOM 558 C CA . LYS A 1 70 ? 7.864 -7.289 -15.822 1.00 98.06 70 LYS A CA 1
ATOM 559 C C . LYS A 1 70 ? 7.602 -6.571 -17.150 1.00 98.06 70 LYS A C 1
ATOM 561 O O . LYS A 1 70 ? 8.043 -7.064 -18.177 1.00 98.06 70 LYS A O 1
ATOM 566 N N . ALA A 1 71 ? 6.911 -5.431 -17.144 1.00 98.00 71 ALA A N 1
ATOM 567 C CA . ALA A 1 71 ? 6.643 -4.680 -18.370 1.00 98.00 71 ALA A CA 1
ATOM 568 C C . ALA A 1 71 ? 7.936 -4.181 -19.043 1.00 98.00 71 ALA A C 1
ATOM 570 O O . ALA A 1 71 ? 8.049 -4.289 -20.262 1.00 98.00 71 ALA A O 1
ATOM 571 N N . GLY A 1 72 ? 8.921 -3.713 -18.269 1.00 97.62 72 GLY A N 1
ATOM 572 C CA . GLY A 1 72 ? 10.248 -3.363 -18.794 1.00 97.62 72 GLY A CA 1
ATOM 573 C C . GLY A 1 72 ? 10.929 -4.563 -19.457 1.00 97.62 72 GLY A C 1
ATOM 574 O O . GLY A 1 72 ? 11.305 -4.505 -20.628 1.00 97.62 72 GLY A O 1
ATOM 575 N N . ARG A 1 73 ? 10.957 -5.711 -18.762 1.00 96.94 73 ARG A N 1
ATOM 576 C CA . ARG A 1 73 ? 11.493 -6.980 -19.297 1.00 96.94 73 ARG A CA 1
ATOM 577 C C . ARG A 1 73 ? 10.772 -7.479 -20.552 1.00 96.94 73 ARG A C 1
ATOM 579 O O . ARG A 1 73 ? 11.415 -8.062 -21.418 1.00 96.94 73 ARG A O 1
ATOM 586 N N . ASP A 1 74 ? 9.470 -7.230 -20.664 1.00 98.06 74 ASP A N 1
ATOM 587 C CA . ASP A 1 74 ? 8.653 -7.585 -21.832 1.00 98.06 74 ASP A CA 1
ATOM 588 C C . ASP A 1 74 ? 8.835 -6.600 -23.014 1.00 98.06 74 ASP A C 1
ATOM 590 O O . ASP A 1 74 ? 8.182 -6.747 -24.047 1.00 98.06 74 ASP A O 1
ATOM 594 N N . GLY A 1 75 ? 9.719 -5.600 -22.891 1.00 96.50 75 GLY A N 1
ATOM 595 C CA . GLY A 1 75 ? 10.099 -4.682 -23.970 1.00 96.50 75 GLY A CA 1
ATOM 596 C C . GLY A 1 75 ? 9.386 -3.326 -23.956 1.00 96.50 75 GLY A C 1
ATOM 597 O O . GLY A 1 75 ? 9.624 -2.501 -24.842 1.00 96.50 75 GLY A O 1
ATOM 598 N N . TYR A 1 76 ? 8.544 -3.046 -22.956 1.00 97.56 76 TYR A N 1
ATOM 599 C CA . TYR A 1 76 ? 7.928 -1.728 -22.784 1.00 97.56 76 TYR A CA 1
ATOM 600 C C . TYR A 1 76 ? 8.905 -0.776 -22.093 1.00 97.56 76 TYR A C 1
ATOM 602 O O . TYR A 1 76 ? 8.812 -0.534 -20.888 1.00 97.56 76 TYR A O 1
ATOM 610 N N . TRP A 1 77 ? 9.825 -0.200 -22.869 1.00 95.62 77 TRP A N 1
ATOM 611 C CA . TRP A 1 77 ? 10.872 0.705 -22.376 1.00 95.62 77 TRP A CA 1
ATOM 612 C C . TRP A 1 77 ? 10.335 1.871 -21.525 1.00 95.62 77 TRP A C 1
ATOM 614 O O . TRP A 1 77 ? 11.041 2.389 -20.660 1.00 95.62 77 TRP A O 1
ATOM 624 N N . GLN A 1 78 ? 9.077 2.286 -21.729 1.00 97.12 78 GLN A N 1
ATOM 625 C CA . GLN A 1 78 ? 8.434 3.334 -20.934 1.00 97.12 78 GLN A CA 1
ATOM 626 C C . GLN A 1 78 ? 8.355 2.974 -19.443 1.00 97.12 78 GLN A C 1
ATOM 628 O O . GLN A 1 78 ? 8.362 3.878 -18.610 1.00 97.12 78 GLN A O 1
ATOM 633 N N . ALA A 1 79 ? 8.277 1.685 -19.095 1.00 96.81 79 ALA A N 1
ATOM 634 C CA . ALA A 1 79 ? 8.277 1.225 -17.708 1.00 96.81 79 ALA A CA 1
ATOM 635 C C . ALA A 1 79 ? 9.630 1.497 -17.029 1.00 96.81 79 ALA A C 1
ATOM 637 O O . ALA A 1 79 ? 9.662 2.068 -15.935 1.00 96.81 79 ALA A O 1
ATOM 638 N N . ASP A 1 80 ? 10.734 1.182 -17.712 1.00 96.00 80 ASP A N 1
ATOM 639 C CA . ASP A 1 80 ? 12.091 1.458 -17.231 1.00 96.00 80 ASP A CA 1
ATOM 640 C C . ASP A 1 80 ? 12.366 2.964 -17.171 1.00 96.00 80 ASP A C 1
ATOM 642 O O . ASP A 1 80 ? 12.885 3.468 -16.173 1.00 96.00 80 ASP A O 1
ATOM 646 N N . ALA A 1 81 ? 11.943 3.712 -18.195 1.00 95.00 81 ALA A N 1
ATOM 647 C CA . ALA A 1 81 ? 12.050 5.168 -18.208 1.00 95.00 81 ALA A CA 1
ATOM 648 C C . ALA A 1 81 ? 11.273 5.805 -17.042 1.00 95.00 81 ALA A C 1
ATOM 650 O O . ALA A 1 81 ? 11.827 6.615 -16.298 1.00 95.00 81 ALA A O 1
ATOM 651 N N . TRP A 1 82 ? 10.020 5.391 -16.820 1.00 94.44 82 TRP A N 1
ATOM 652 C CA . TRP A 1 82 ? 9.192 5.871 -15.709 1.00 94.44 82 TRP A CA 1
ATOM 653 C C . TRP A 1 82 ? 9.839 5.620 -14.339 1.00 94.44 82 TRP A C 1
ATOM 655 O O . TRP A 1 82 ? 9.739 6.472 -13.445 1.00 94.44 82 TRP A O 1
ATOM 665 N N . TRP A 1 83 ? 10.490 4.463 -14.173 1.00 94.06 83 TRP A N 1
ATOM 666 C CA . TRP A 1 83 ? 11.206 4.092 -12.953 1.00 94.06 83 TRP A CA 1
ATOM 667 C C . TRP A 1 83 ? 12.459 4.951 -12.747 1.00 94.06 83 TRP A C 1
ATOM 669 O O . TRP A 1 83 ? 12.641 5.527 -11.669 1.00 94.06 83 TRP A O 1
ATOM 679 N N . LEU A 1 84 ? 13.282 5.110 -13.788 1.00 94.06 84 LEU A N 1
ATOM 680 C CA . LEU A 1 84 ? 14.500 5.926 -13.759 1.00 94.06 84 LEU A CA 1
ATOM 681 C C . LEU A 1 84 ? 14.210 7.396 -13.439 1.00 94.06 84 LEU A C 1
ATOM 683 O O . LEU A 1 84 ? 14.903 7.984 -12.608 1.00 94.06 84 LEU A O 1
ATOM 687 N N . GLU A 1 85 ? 13.149 7.968 -14.014 1.00 94.56 85 GLU A N 1
ATOM 688 C CA . GLU A 1 85 ? 12.704 9.341 -13.729 1.00 94.56 85 GLU A CA 1
ATOM 689 C C . GLU A 1 85 ? 12.386 9.583 -12.242 1.00 94.56 85 GLU A C 1
ATOM 691 O O . GLU A 1 85 ? 12.441 10.723 -11.771 1.00 94.56 85 GLU A O 1
ATOM 696 N N . ARG A 1 86 ? 12.029 8.530 -11.496 1.00 92.38 86 ARG A N 1
ATOM 697 C CA . ARG A 1 86 ? 11.637 8.607 -10.079 1.00 92.38 86 ARG A CA 1
ATOM 698 C C . ARG A 1 86 ? 12.774 8.273 -9.135 1.00 92.38 86 ARG A C 1
ATOM 700 O O . ARG A 1 86 ? 12.969 8.994 -8.161 1.00 92.38 86 ARG A O 1
ATOM 707 N N . VAL A 1 87 ? 13.510 7.200 -9.413 1.00 91.19 87 VAL A N 1
ATOM 708 C CA . VAL A 1 87 ? 14.603 6.735 -8.546 1.00 91.19 87 VAL A CA 1
ATOM 709 C C . VAL A 1 87 ? 15.866 7.564 -8.742 1.00 91.19 87 VAL A C 1
ATOM 711 O O . VAL A 1 87 ? 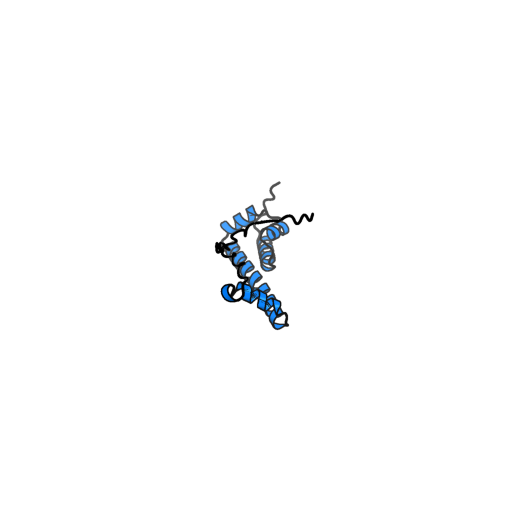16.565 7.858 -7.779 1.00 91.19 87 VAL A O 1
ATOM 714 N N . ALA A 1 88 ? 16.139 7.988 -9.973 1.00 90.88 88 ALA A N 1
ATOM 715 C CA . ALA A 1 88 ? 17.292 8.803 -10.328 1.00 90.88 88 ALA A CA 1
ATOM 716 C C . ALA A 1 88 ? 16.829 10.138 -10.930 1.00 90.88 88 ALA A C 1
ATOM 718 O O . ALA A 1 88 ? 17.288 10.561 -11.994 1.00 90.88 88 ALA A O 1
ATOM 719 N N . ARG A 1 89 ? 15.913 10.813 -10.218 1.00 91.06 89 ARG A N 1
ATOM 720 C CA . ARG A 1 89 ? 15.286 12.073 -10.644 1.00 91.06 89 ARG A CA 1
ATOM 721 C C . ARG A 1 89 ? 16.296 13.157 -11.019 1.00 91.06 89 ARG A C 1
ATOM 723 O O . ARG A 1 89 ? 16.065 13.861 -11.991 1.00 91.06 89 ARG A O 1
ATO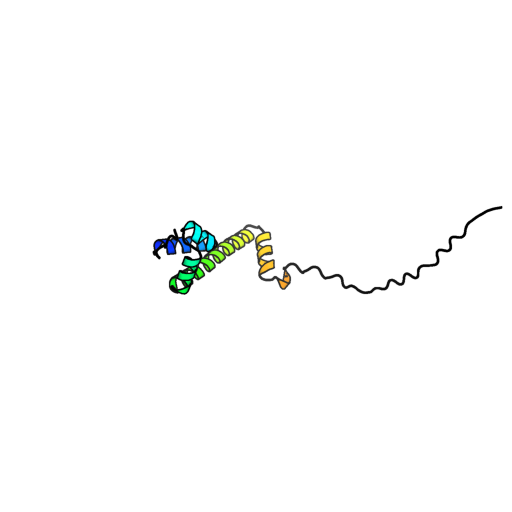M 730 N N . ASP A 1 90 ? 17.419 13.264 -10.315 1.00 89.00 90 ASP A N 1
ATOM 731 C CA . ASP A 1 90 ? 18.442 14.275 -10.628 1.00 89.00 90 ASP A CA 1
ATOM 732 C C . ASP A 1 90 ? 19.133 14.034 -11.981 1.00 89.00 90 ASP A C 1
ATOM 734 O O . ASP A 1 90 ? 19.678 14.960 -12.575 1.00 89.00 90 ASP A O 1
ATOM 738 N N . ARG A 1 91 ? 19.119 12.790 -12.477 1.00 88.81 91 ARG A N 1
ATOM 739 C CA . ARG A 1 91 ? 19.765 12.396 -13.738 1.00 88.81 91 ARG A CA 1
ATOM 740 C C . ARG A 1 91 ? 18.782 12.296 -14.899 1.00 88.81 91 ARG A C 1
ATOM 742 O O . ARG A 1 91 ? 19.124 12.675 -16.012 1.00 88.81 91 ARG A O 1
ATOM 749 N N . PHE A 1 92 ? 17.589 11.767 -14.639 1.00 89.19 92 PHE A N 1
ATOM 750 C CA . PHE A 1 92 ? 16.606 11.432 -15.675 1.00 89.19 92 PHE A CA 1
ATOM 751 C C . PHE A 1 92 ? 15.277 12.171 -15.515 1.00 89.19 92 PHE A C 1
ATOM 753 O O . PHE A 1 92 ? 14.433 12.116 -16.402 1.00 89.19 92 PHE A O 1
ATOM 760 N N . GLY A 1 93 ? 15.059 12.853 -14.392 1.00 86.81 93 GLY A N 1
ATOM 761 C CA . GLY A 1 93 ? 13.840 13.609 -14.148 1.00 86.81 93 GLY A CA 1
ATOM 762 C C . GLY A 1 93 ? 13.751 14.861 -15.017 1.00 86.81 93 GLY A C 1
ATOM 763 O O . GLY A 1 93 ? 14.739 15.394 -15.522 1.00 86.81 93 GLY A O 1
ATOM 764 N N . ARG A 1 94 ? 12.529 15.373 -15.172 1.00 81.62 94 ARG A N 1
ATOM 765 C CA . ARG A 1 94 ? 12.297 16.628 -15.890 1.00 81.62 94 ARG A CA 1
ATOM 766 C C . ARG A 1 94 ? 12.950 17.787 -15.141 1.00 81.62 94 ARG A C 1
ATOM 768 O O . ARG A 1 94 ? 12.525 18.125 -14.034 1.00 81.62 94 ARG A O 1
ATOM 775 N N . ASN A 1 95 ? 13.931 18.424 -15.773 1.00 74.81 95 ASN A N 1
ATOM 776 C CA . ASN A 1 95 ? 14.431 19.711 -15.315 1.00 74.81 95 ASN A CA 1
ATOM 777 C C . ASN A 1 95 ? 13.3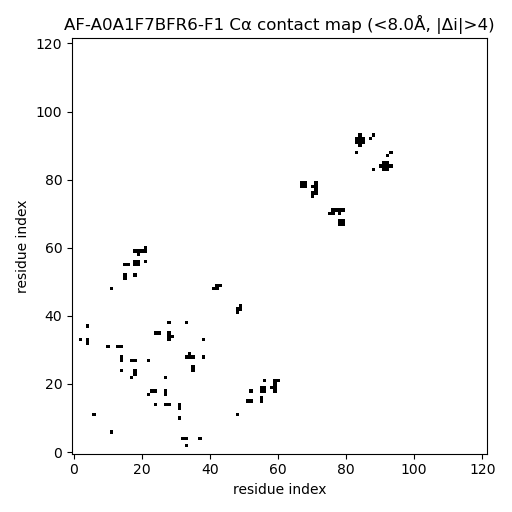06 20.750 -15.425 1.00 74.81 95 ASN A C 1
ATOM 779 O O . ASN A 1 95 ? 12.633 20.802 -16.462 1.00 74.81 95 ASN A O 1
ATOM 783 N N . PRO A 1 96 ? 13.076 21.586 -14.397 1.00 67.50 96 PRO A N 1
ATOM 784 C CA . PRO A 1 96 ? 12.193 22.729 -14.560 1.00 67.50 96 PRO A CA 1
ATOM 785 C C . PRO A 1 96 ? 12.733 23.615 -15.695 1.00 67.50 96 PRO A C 1
ATOM 787 O O . PRO A 1 96 ? 13.956 23.685 -15.879 1.00 67.50 96 PRO A O 1
ATOM 790 N N . PRO A 1 97 ? 11.860 24.293 -16.464 1.00 64.62 97 PRO A N 1
ATOM 791 C CA . PRO A 1 97 ? 12.320 25.233 -17.474 1.00 64.62 97 PRO A CA 1
ATOM 792 C C . PRO A 1 97 ? 13.258 26.238 -16.801 1.00 64.62 97 PRO A C 1
ATOM 794 O O . PRO A 1 97 ? 12.903 26.840 -15.782 1.00 64.62 97 PRO A O 1
ATOM 797 N N . LYS A 1 98 ? 14.476 26.394 -17.340 1.00 67.31 98 LYS A N 1
ATOM 798 C CA . LYS A 1 98 ? 15.380 27.461 -16.903 1.00 67.31 98 LYS A CA 1
ATOM 799 C C . LYS A 1 98 ? 14.599 28.762 -17.051 1.00 67.31 98 LYS A C 1
ATOM 801 O O . LYS A 1 98 ? 14.173 29.084 -18.159 1.00 67.31 98 LYS A O 1
ATOM 806 N N . LYS A 1 99 ? 14.373 29.484 -15.947 1.00 60.47 99 LYS A N 1
ATOM 807 C CA . LYS A 1 99 ? 13.837 30.845 -16.035 1.00 60.47 99 LYS A CA 1
ATOM 808 C C . LYS A 1 99 ? 14.763 31.598 -16.993 1.00 60.47 99 LYS A C 1
ATOM 810 O O . LYS A 1 99 ? 15.977 31.512 -16.790 1.00 60.47 99 LYS A O 1
ATOM 815 N N . PRO A 1 100 ? 14.250 32.256 -18.045 1.00 60.28 100 PRO A N 1
ATOM 816 C CA . PRO A 1 100 ? 15.107 33.075 -18.878 1.00 60.28 100 PRO A CA 1
ATOM 817 C C . PRO A 1 100 ? 15.778 34.081 -17.947 1.00 60.28 100 PRO A C 1
ATOM 819 O O . PRO A 1 100 ? 15.097 34.807 -17.217 1.00 60.28 100 PRO A O 1
ATOM 822 N N . ASN A 1 101 ? 17.110 34.058 -17.914 1.00 56.97 101 ASN A N 1
ATOM 823 C CA . ASN A 1 101 ? 17.864 35.112 -17.265 1.00 56.97 101 ASN A CA 1
ATOM 824 C C . ASN A 1 101 ? 17.417 36.395 -17.960 1.00 56.97 101 ASN A C 1
ATOM 826 O O . ASN A 1 101 ? 17.647 36.556 -19.157 1.00 56.97 101 ASN A O 1
ATOM 830 N N . HIS A 1 102 ? 16.746 37.286 -17.239 1.00 57.28 102 HIS A N 1
ATOM 831 C CA . HIS A 1 102 ? 16.605 38.673 -17.656 1.00 57.28 102 HIS A CA 1
ATOM 832 C C . HIS A 1 102 ? 18.003 39.281 -17.563 1.00 57.28 102 HIS A C 1
ATOM 834 O O . HIS A 1 102 ? 18.356 39.976 -16.616 1.00 57.28 102 HIS A O 1
ATOM 840 N N . THR A 1 103 ? 18.856 38.948 -18.530 1.00 49.19 103 THR A N 1
ATOM 841 C CA . THR A 1 103 ? 19.956 39.820 -18.888 1.00 49.19 103 THR A CA 1
ATOM 842 C C . THR A 1 103 ? 19.286 41.094 -19.367 1.00 49.19 103 THR A C 1
ATOM 844 O O . THR A 1 103 ? 18.633 41.085 -20.412 1.00 49.19 103 THR A O 1
ATOM 847 N N . ASN A 1 104 ? 19.415 42.168 -18.587 1.00 50.38 104 ASN A N 1
ATOM 848 C CA . ASN A 1 104 ? 19.257 43.529 -19.082 1.00 50.38 104 ASN A CA 1
ATOM 849 C C . ASN A 1 104 ? 20.342 43.745 -20.142 1.00 50.38 104 ASN A C 1
ATOM 851 O O . ASN A 1 104 ? 21.362 44.382 -19.899 1.00 50.38 104 ASN A O 1
ATOM 855 N N . ILE A 1 105 ? 20.156 43.138 -21.312 1.00 51.66 105 ILE A N 1
ATOM 856 C CA . ILE A 1 105 ? 20.824 43.578 -22.516 1.00 51.66 105 ILE A CA 1
ATOM 857 C C . ILE A 1 105 ? 20.022 44.811 -22.888 1.00 51.66 105 ILE A C 1
ATOM 859 O O . ILE A 1 105 ? 18.984 44.722 -23.542 1.00 51.66 105 ILE A O 1
ATOM 863 N N . THR A 1 106 ? 20.461 45.965 -22.396 1.00 48.59 106 THR A N 1
ATOM 864 C CA . THR A 1 106 ? 20.128 47.223 -23.045 1.00 48.59 106 THR A CA 1
ATOM 865 C C . THR A 1 106 ? 20.729 47.103 -24.441 1.00 48.59 106 THR A C 1
ATOM 867 O O . THR A 1 106 ? 21.898 47.411 -24.657 1.00 48.59 106 THR A O 1
ATOM 870 N N . LEU A 1 107 ? 19.971 46.531 -25.381 1.00 49.28 107 LEU A N 1
ATOM 871 C CA . LEU A 1 107 ? 20.231 46.712 -26.798 1.00 49.28 107 LEU A CA 1
ATOM 872 C C . LEU A 1 107 ? 20.193 48.223 -26.969 1.00 49.28 107 LEU A C 1
ATOM 874 O O . LEU A 1 107 ? 19.129 48.823 -26.834 1.00 49.28 107 LEU A O 1
ATOM 878 N N . GLY A 1 108 ? 21.372 48.825 -27.136 1.00 44.72 108 GLY A N 1
ATOM 879 C CA . GLY A 1 108 ? 21.547 50.238 -27.435 1.00 44.72 108 GLY A CA 1
ATOM 880 C C . GLY A 1 108 ? 20.921 50.535 -28.788 1.00 44.72 108 GLY A C 1
ATOM 881 O O . GLY A 1 108 ? 21.612 50.689 -29.788 1.00 44.72 108 GLY A O 1
ATOM 882 N N . PHE A 1 109 ? 19.595 50.545 -28.826 1.00 45.25 109 PHE A N 1
ATOM 883 C CA . PHE A 1 109 ? 18.824 51.100 -29.908 1.00 45.25 109 PHE A CA 1
ATOM 884 C C . PHE A 1 109 ? 18.735 52.591 -29.614 1.00 45.25 109 PHE A C 1
ATOM 886 O O . PHE A 1 109 ? 17.756 53.078 -29.059 1.00 45.25 109 PHE A O 1
ATOM 893 N N . GLU A 1 110 ? 19.813 53.305 -29.929 1.00 43.66 110 GLU A N 1
ATOM 894 C CA . GLU A 1 110 ? 19.713 54.726 -30.239 1.00 43.66 110 GLU A CA 1
ATOM 895 C C . GLU A 1 110 ? 18.698 54.828 -31.388 1.00 43.66 110 GLU A C 1
ATOM 897 O O . GLU A 1 110 ? 18.970 54.286 -32.470 1.00 43.66 110 GLU A O 1
ATOM 902 N N . PRO A 1 111 ? 17.509 55.432 -31.197 1.00 43.62 111 PRO A N 1
ATOM 903 C CA . PRO A 1 111 ? 16.609 55.652 -32.310 1.00 43.62 111 PRO A CA 1
ATOM 904 C C . PRO A 1 111 ? 17.309 56.639 -33.242 1.00 43.62 111 PRO A C 1
ATOM 906 O O . PRO A 1 111 ? 17.339 57.841 -32.984 1.00 43.62 111 PRO A O 1
ATOM 909 N N . LYS A 1 112 ? 17.911 56.127 -34.323 1.00 43.47 112 LYS A N 1
ATOM 910 C CA . LYS A 1 112 ? 18.390 56.951 -35.430 1.00 43.47 112 LYS A CA 1
ATOM 911 C C . LYS A 1 112 ? 17.193 57.727 -35.960 1.00 43.47 112 LYS A C 1
ATOM 913 O O . LYS A 1 112 ? 16.373 57.182 -36.691 1.00 43.47 112 LYS A O 1
ATOM 918 N N . SER A 1 113 ? 17.091 58.968 -35.498 1.00 43.06 113 SER A N 1
ATOM 919 C CA . SER A 1 113 ? 16.603 60.133 -36.219 1.00 43.06 113 SER A CA 1
ATOM 920 C C . SER A 1 113 ? 15.734 59.787 -37.430 1.00 43.06 113 SER A C 1
ATOM 922 O O . SER A 1 113 ? 16.236 59.585 -38.538 1.00 43.06 113 SER A O 1
ATOM 924 N N . ALA A 1 114 ? 14.423 59.740 -37.214 1.00 45.94 114 ALA A N 1
ATOM 925 C CA . ALA A 1 114 ? 13.450 59.820 -38.288 1.00 45.94 114 ALA A CA 1
ATOM 926 C C . ALA A 1 114 ? 13.524 61.226 -38.915 1.00 45.94 114 ALA A C 1
ATOM 928 O O . ALA A 1 114 ? 12.736 62.106 -38.586 1.00 45.94 114 ALA A O 1
ATOM 929 N N . PHE A 1 115 ? 14.503 61.449 -39.793 1.00 40.78 115 PHE A N 1
ATOM 930 C CA . PHE A 1 115 ? 14.463 62.528 -40.774 1.00 40.78 115 PHE A CA 1
ATOM 931 C C . PHE A 1 115 ? 13.806 61.965 -42.032 1.00 40.78 115 PHE A C 1
ATOM 933 O O . PHE A 1 115 ? 14.447 61.342 -42.874 1.00 40.78 115 PHE A O 1
ATOM 940 N N . ILE A 1 116 ? 12.491 62.145 -42.117 1.00 51.84 116 ILE A N 1
ATOM 941 C CA . ILE A 1 116 ? 11.769 62.092 -43.385 1.00 51.84 116 ILE A CA 1
ATOM 942 C C . ILE A 1 116 ? 12.101 63.413 -44.081 1.00 51.84 116 ILE A C 1
ATOM 944 O O . ILE A 1 116 ? 11.672 64.469 -43.620 1.00 51.84 116 ILE A O 1
ATOM 948 N N . HIS A 1 117 ? 12.898 63.373 -45.146 1.00 49.47 117 HIS A N 1
ATOM 949 C CA . HIS A 1 117 ? 13.005 64.504 -46.064 1.00 49.47 117 HIS A CA 1
ATOM 950 C C . HIS A 1 117 ? 11.841 64.412 -47.063 1.00 49.47 117 HIS A C 1
ATOM 952 O O . HIS A 1 117 ? 11.705 63.371 -47.708 1.00 49.47 117 HIS A O 1
ATOM 958 N N . PRO A 1 118 ? 10.984 65.440 -47.188 1.00 45.94 118 PRO A N 1
ATOM 959 C CA . PRO A 1 118 ? 10.014 65.500 -48.269 1.00 45.94 118 PRO A CA 1
ATOM 960 C C . PRO A 1 118 ? 10.724 65.884 -49.574 1.00 45.94 118 PRO A C 1
ATOM 962 O O . PRO A 1 118 ? 11.341 66.942 -49.668 1.00 45.94 118 PRO A O 1
ATOM 965 N N . GLU A 1 119 ? 10.639 64.999 -50.564 1.00 45.00 119 GLU A N 1
ATOM 966 C CA . GLU A 1 119 ? 10.873 65.307 -51.976 1.00 45.00 119 GLU A CA 1
ATOM 967 C C . GLU A 1 119 ? 9.667 66.101 -52.491 1.00 45.00 119 GLU A C 1
ATOM 969 O O . GLU A 1 119 ? 8.603 65.523 -52.707 1.00 45.00 119 GLU A O 1
ATOM 974 N N . GLU A 1 120 ? 9.820 67.409 -52.694 1.00 44.97 120 GLU A N 1
ATOM 975 C CA . GLU A 1 120 ? 8.943 68.164 -53.591 1.00 44.97 120 GLU A CA 1
ATOM 976 C C . GLU A 1 120 ? 9.786 68.979 -54.576 1.00 44.97 120 GLU A C 1
ATOM 978 O O . GLU A 1 120 ? 10.384 70.008 -54.270 1.00 44.97 120 GLU A O 1
ATOM 983 N N . THR A 1 121 ? 9.815 68.431 -55.785 1.00 41.91 121 THR A N 1
ATOM 984 C CA . THR A 1 121 ? 10.035 69.078 -57.074 1.00 41.91 121 THR A CA 1
ATOM 985 C C . THR A 1 121 ? 9.255 70.383 -57.225 1.00 41.91 121 THR A C 1
ATOM 987 O O . THR A 1 121 ? 8.037 70.357 -57.059 1.00 41.91 121 THR A O 1
ATOM 990 N N . TYR A 1 122 ? 9.931 71.448 -57.666 1.00 43.53 122 TYR A N 1
ATOM 991 C CA . TYR A 1 122 ? 9.493 72.350 -58.744 1.00 43.53 122 TYR A CA 1
ATOM 992 C C . TYR A 1 122 ? 10.703 73.038 -59.381 1.00 43.53 122 TYR A C 1
ATOM 994 O O . TYR A 1 122 ? 11.571 73.529 -58.624 1.00 43.53 122 TYR A O 1
#

Solvent-accessible surface area (backbone atoms only — not comparable to full-atom values): 7444 Å² total; per-residue (Å²): 130,89,74,79,70,73,94,46,73,68,60,52,50,52,38,38,53,36,30,36,72,60,47,56,70,62,60,32,24,54,76,74,66,40,53,62,68,59,52,53,51,45,44,76,75,30,66,69,57,38,51,50,45,51,52,21,44,54,49,20,51,52,57,51,51,54,52,41,53,48,38,28,77,75,66,40,57,65,42,49,50,58,47,40,31,64,79,40,33,93,80,57,31,86,74,74,81,76,72,79,78,82,69,84,69,77,73,84,71,73,80,77,73,88,75,81,77,84,88,75,90,130